Protein AF-A0A8J4A449-F1 (afdb_monomer)

Sequence (151 aa):
MRSRIMRMARLLAVFSFSGVLVATACPQPAVADPYNCSCVTYARSKTGLLGGPPTAAGYTETAMNERGYVRVSPRPGTIMVWDRNRKGAGAAGHMAIVTGAAYNGQTRKWTIDVRHVNWNGNCGEHPLRFTGASGMADWGNLDGVNFYFRR

Structure (mmCIF, N/CA/C/O backbone):
data_AF-A0A8J4A449-F1
#
_entry.id   AF-A0A8J4A449-F1
#
loop_
_atom_site.group_PDB
_atom_site.id
_atom_site.type_symbol
_atom_site.label_atom_id
_atom_site.label_alt_id
_atom_site.label_comp_id
_atom_site.label_asym_id
_atom_site.label_entity_id
_atom_site.label_seq_id
_atom_site.pdbx_PDB_ins_code
_atom_site.Cartn_x
_atom_site.Cartn_y
_atom_site.Cartn_z
_atom_site.occupancy
_atom_site.B_iso_or_equiv
_atom_site.auth_seq_id
_atom_site.auth_comp_id
_atom_site.auth_asym_id
_atom_site.auth_atom_id
_atom_site.pdbx_PDB_model_num
ATOM 1 N N . MET A 1 1 ? 77.102 -58.374 46.158 1.00 49.41 1 MET A N 1
ATOM 2 C CA . MET A 1 1 ? 77.042 -57.635 44.875 1.00 49.41 1 MET A CA 1
ATOM 3 C C . MET A 1 1 ? 75.753 -57.976 44.140 1.00 49.41 1 MET A C 1
ATOM 5 O O . MET A 1 1 ? 75.690 -59.029 43.522 1.00 49.41 1 MET A O 1
ATOM 9 N N . ARG A 1 2 ? 74.718 -57.130 44.221 1.00 43.44 2 ARG A N 1
ATOM 10 C CA . ARG A 1 2 ? 73.578 -57.155 43.290 1.00 43.44 2 ARG A CA 1
ATOM 11 C C . ARG A 1 2 ? 73.100 -55.726 43.048 1.00 43.44 2 ARG A C 1
ATOM 13 O O . ARG A 1 2 ? 73.020 -54.919 43.967 1.00 43.44 2 ARG A O 1
ATOM 20 N N . SER A 1 3 ? 72.928 -55.452 41.764 1.00 45.69 3 SER A N 1
ATOM 21 C CA . SER A 1 3 ? 72.948 -54.151 41.110 1.00 45.69 3 SER A CA 1
ATOM 22 C C . SER A 1 3 ? 71.653 -53.363 41.313 1.00 45.69 3 SER A C 1
ATOM 24 O O . SER A 1 3 ? 70.565 -53.936 41.260 1.00 45.69 3 SER A O 1
ATOM 26 N N . ARG A 1 4 ? 71.770 -52.044 41.511 1.00 49.72 4 ARG A N 1
ATOM 27 C CA . ARG A 1 4 ? 70.647 -51.095 41.508 1.00 49.72 4 ARG A CA 1
ATOM 28 C C . ARG A 1 4 ? 70.294 -50.773 40.056 1.00 49.72 4 ARG A C 1
ATOM 30 O O . ARG A 1 4 ? 71.109 -50.198 39.345 1.00 49.72 4 ARG A O 1
ATOM 37 N N . ILE A 1 5 ? 69.086 -51.123 39.622 1.00 53.31 5 ILE A N 1
ATOM 38 C CA . ILE A 1 5 ? 68.554 -50.734 38.311 1.00 53.31 5 ILE A CA 1
ATOM 39 C C . ILE A 1 5 ? 67.719 -49.466 38.512 1.00 53.31 5 ILE A C 1
ATOM 41 O O . ILE A 1 5 ? 66.580 -49.525 38.971 1.00 53.31 5 ILE A O 1
ATOM 45 N N . MET A 1 6 ? 68.306 -48.312 38.186 1.00 43.84 6 MET A N 1
ATOM 46 C CA . MET A 1 6 ? 67.574 -47.063 37.966 1.00 43.84 6 MET A CA 1
ATOM 47 C C . MET A 1 6 ? 66.738 -47.209 36.691 1.00 43.84 6 MET A C 1
ATOM 49 O O . MET A 1 6 ? 67.285 -47.428 35.612 1.00 43.84 6 MET A O 1
ATOM 53 N N . ARG A 1 7 ? 65.413 -47.072 36.793 1.00 51.22 7 ARG A N 1
ATOM 54 C CA . ARG A 1 7 ? 64.539 -46.864 35.632 1.00 51.22 7 ARG A CA 1
ATOM 55 C C . ARG A 1 7 ? 64.169 -45.384 35.578 1.00 51.22 7 ARG A C 1
ATOM 57 O O . ARG A 1 7 ? 63.361 -44.917 36.371 1.00 51.22 7 ARG A O 1
ATOM 64 N N . MET A 1 8 ? 64.800 -44.662 34.654 1.00 47.38 8 MET A N 1
ATOM 65 C CA . MET A 1 8 ? 64.401 -43.318 34.233 1.00 47.38 8 MET A CA 1
ATOM 66 C C . MET A 1 8 ? 62.986 -43.377 33.646 1.00 47.38 8 MET A C 1
ATOM 68 O O . MET A 1 8 ? 62.761 -44.017 32.618 1.00 47.38 8 MET A O 1
ATOM 72 N N . ALA A 1 9 ? 62.033 -42.717 34.303 1.00 50.16 9 ALA A N 1
ATOM 73 C CA . ALA A 1 9 ? 60.700 -42.493 33.764 1.00 50.16 9 ALA A CA 1
ATOM 74 C C . ALA A 1 9 ? 60.775 -41.428 32.658 1.00 50.16 9 ALA A C 1
ATOM 76 O O . ALA A 1 9 ? 61.233 -40.307 32.872 1.00 50.16 9 ALA A O 1
ATOM 77 N N . ARG A 1 10 ? 60.357 -41.818 31.454 1.00 49.59 10 ARG A N 1
ATOM 78 C CA . ARG A 1 10 ? 60.328 -41.004 30.236 1.00 49.59 10 ARG A CA 1
ATOM 79 C C . ARG A 1 10 ? 59.118 -40.063 30.323 1.00 49.59 10 ARG A C 1
ATOM 81 O O . ARG A 1 10 ? 57.984 -40.521 30.223 1.00 49.59 10 ARG A O 1
ATOM 88 N N . LEU A 1 11 ? 59.354 -38.772 30.553 1.00 46.38 11 LEU A N 1
ATOM 89 C CA . LEU A 1 11 ? 58.312 -37.740 30.552 1.00 46.38 11 LEU A CA 1
ATOM 90 C C . LEU A 1 11 ? 57.850 -37.506 29.099 1.00 46.38 11 LEU A C 1
ATOM 92 O O . LEU A 1 11 ? 58.636 -37.047 28.271 1.00 46.38 11 LEU A O 1
ATOM 96 N N . LEU A 1 12 ? 56.603 -37.858 28.769 1.00 51.56 12 LEU A N 1
ATOM 97 C CA . LEU A 1 12 ? 55.977 -37.511 27.489 1.00 51.56 12 LEU A CA 1
ATOM 98 C C . LEU A 1 12 ? 55.442 -36.074 27.557 1.00 51.56 12 LEU A C 1
ATOM 100 O O . LEU A 1 12 ? 54.533 -35.787 28.332 1.00 51.56 12 LEU A O 1
ATOM 104 N N . ALA A 1 13 ? 55.981 -35.185 26.723 1.00 50.03 13 ALA A N 1
ATOM 105 C CA . ALA A 1 13 ? 55.416 -33.861 26.485 1.00 50.03 13 ALA A CA 1
ATOM 106 C C . ALA A 1 13 ? 54.257 -33.974 25.480 1.00 50.03 13 ALA A C 1
ATOM 108 O O . ALA A 1 13 ? 54.467 -34.308 24.314 1.00 50.03 13 ALA A O 1
ATOM 109 N N . VAL A 1 14 ? 53.032 -33.715 25.938 1.00 56.03 14 VAL A N 1
ATOM 110 C CA . VAL A 1 14 ? 51.841 -33.617 25.086 1.00 56.03 14 VAL A CA 1
ATOM 111 C C . VAL A 1 14 ? 51.778 -32.191 24.538 1.00 56.03 14 VAL A C 1
ATOM 113 O O . VAL A 1 14 ? 51.487 -31.251 25.273 1.00 56.03 14 VAL A O 1
ATOM 116 N N . PHE A 1 15 ? 52.077 -32.021 23.251 1.00 48.25 15 PHE A N 1
ATOM 117 C CA . PHE A 1 15 ? 51.851 -30.767 22.534 1.00 48.25 15 PHE A CA 1
ATOM 118 C C . PHE A 1 15 ? 50.392 -30.709 22.068 1.00 48.25 15 PHE A C 1
ATOM 120 O O . PHE A 1 15 ? 50.016 -31.350 21.088 1.00 48.25 15 PHE A O 1
ATOM 127 N N . SER A 1 16 ? 49.566 -29.938 22.773 1.00 50.44 16 SER A N 1
ATOM 128 C CA . SER A 1 16 ? 48.199 -29.625 22.350 1.00 50.44 16 SER A CA 1
ATOM 129 C C . SER A 1 16 ? 48.229 -28.545 21.266 1.00 50.44 16 SER A C 1
ATOM 131 O O . SER A 1 16 ? 48.336 -27.356 21.560 1.00 50.44 16 SER A O 1
ATOM 133 N N . PHE A 1 17 ? 48.146 -28.958 20.001 1.00 47.44 17 PHE A N 1
ATOM 134 C CA . PHE A 1 17 ? 47.863 -28.057 18.884 1.00 47.44 17 PHE A CA 1
ATOM 135 C C . PHE A 1 17 ? 46.381 -27.660 18.921 1.00 47.44 17 PHE A C 1
ATOM 137 O O . PHE A 1 17 ? 45.515 -28.404 18.465 1.00 47.44 17 PHE A O 1
ATOM 144 N N . SER A 1 18 ? 46.080 -26.475 19.451 1.00 55.91 18 SER A N 1
ATOM 145 C CA . SER A 1 18 ? 44.771 -25.841 19.272 1.00 55.91 18 SER A CA 1
ATOM 146 C C . SER A 1 18 ? 44.681 -25.292 17.848 1.00 55.91 18 SER A C 1
ATOM 148 O O . SER A 1 18 ? 45.122 -24.179 17.567 1.00 55.91 18 SER A O 1
ATOM 150 N N . GLY A 1 19 ? 44.151 -26.098 16.928 1.00 50.69 19 GLY A N 1
ATOM 151 C CA . GLY A 1 19 ? 43.826 -25.657 15.576 1.00 50.69 19 GLY A CA 1
ATOM 152 C C . GLY A 1 19 ? 42.693 -24.632 15.611 1.00 50.69 19 GLY A C 1
ATOM 153 O O . GLY A 1 19 ? 41.569 -24.953 15.990 1.00 50.69 19 GLY A O 1
ATOM 154 N N . VAL A 1 20 ? 42.983 -23.396 15.209 1.00 59.00 20 VAL A N 1
ATOM 155 C CA . VAL A 1 20 ? 41.956 -22.391 14.924 1.00 59.00 20 VAL A CA 1
ATOM 156 C C . VAL A 1 20 ? 41.278 -22.802 13.619 1.00 59.00 20 VAL A C 1
ATOM 158 O O . VAL A 1 20 ? 41.832 -22.625 12.536 1.00 59.00 20 VAL A O 1
ATOM 161 N N . LEU A 1 21 ? 40.085 -23.388 13.720 1.00 49.34 21 LEU A N 1
ATOM 162 C CA . LEU A 1 21 ? 39.192 -23.568 12.579 1.00 49.34 21 LEU A CA 1
ATOM 163 C C . LEU A 1 21 ? 38.714 -22.183 12.132 1.00 49.34 21 LEU A C 1
ATOM 165 O O . LEU A 1 21 ? 37.747 -21.639 12.660 1.00 49.34 21 LEU A O 1
ATOM 169 N N . VAL A 1 22 ? 39.409 -21.600 11.156 1.00 55.31 22 VAL A N 1
ATOM 170 C CA . VAL A 1 22 ? 38.878 -20.478 10.383 1.00 55.31 22 VAL A CA 1
ATOM 171 C C . VAL A 1 22 ? 37.769 -21.060 9.516 1.00 55.31 22 VAL A C 1
ATOM 173 O O . VAL A 1 22 ? 38.034 -21.676 8.486 1.00 55.31 22 VAL A O 1
ATOM 176 N N . ALA A 1 23 ? 36.524 -20.930 9.972 1.00 49.41 23 ALA A N 1
ATOM 177 C CA . ALA A 1 23 ? 35.362 -21.225 9.152 1.00 49.41 23 ALA A CA 1
ATOM 178 C C . ALA A 1 23 ? 35.377 -20.256 7.964 1.00 49.41 23 ALA A C 1
ATOM 180 O O . ALA A 1 23 ? 34.995 -19.09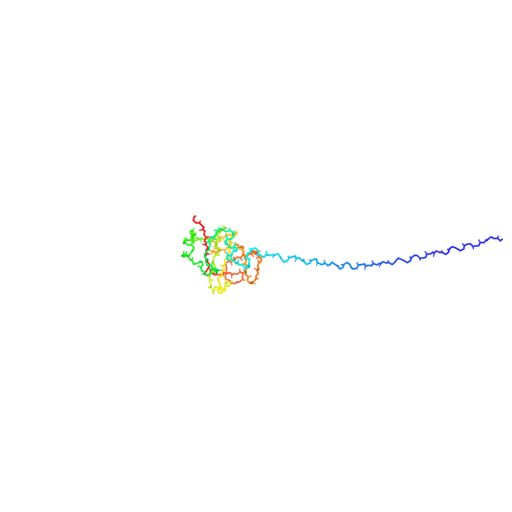1 8.079 1.00 49.41 23 ALA A O 1
ATOM 181 N N . THR A 1 24 ? 35.866 -20.728 6.823 1.00 52.84 24 THR A N 1
ATOM 182 C CA . THR A 1 24 ? 35.666 -20.086 5.531 1.00 52.84 24 THR A CA 1
ATOM 183 C C . THR A 1 24 ? 34.169 -20.093 5.256 1.00 52.84 24 THR A C 1
ATOM 185 O O . THR A 1 24 ? 33.602 -21.087 4.803 1.00 52.84 24 THR A O 1
ATOM 188 N N . ALA A 1 25 ? 33.503 -18.986 5.591 1.00 49.62 25 ALA A N 1
ATOM 189 C CA . ALA A 1 25 ? 32.131 -18.751 5.183 1.00 49.62 25 ALA A CA 1
ATOM 190 C C . ALA A 1 25 ? 32.094 -18.850 3.654 1.00 49.62 25 ALA A C 1
ATOM 192 O O . ALA A 1 25 ? 32.666 -18.012 2.955 1.00 49.62 25 ALA A O 1
ATOM 193 N N . CYS A 1 26 ? 31.488 -19.920 3.137 1.00 39.38 26 CYS A N 1
ATOM 194 C CA . CYS A 1 26 ? 31.236 -20.042 1.711 1.00 39.38 26 CYS A CA 1
ATOM 195 C C . CYS A 1 26 ? 30.442 -18.801 1.285 1.00 39.38 26 CYS A C 1
ATOM 197 O O . CYS A 1 26 ? 29.456 -18.482 1.958 1.00 39.38 26 CYS A O 1
ATOM 199 N N . PRO A 1 27 ? 30.849 -18.085 0.220 1.00 48.03 27 PRO A N 1
ATOM 200 C CA . PRO A 1 27 ? 30.064 -16.971 -0.283 1.00 48.03 27 PRO A CA 1
ATOM 201 C C . PRO A 1 27 ? 28.668 -17.504 -0.600 1.00 48.03 27 PRO A C 1
ATOM 203 O O . PRO A 1 27 ? 28.505 -18.352 -1.478 1.00 48.03 27 PRO A O 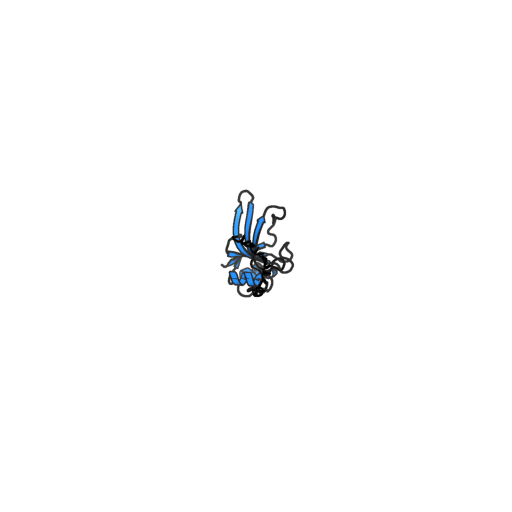1
ATOM 206 N N . GLN A 1 28 ? 27.667 -17.068 0.172 1.00 50.22 28 GLN A N 1
ATOM 207 C CA . GLN A 1 28 ? 26.288 -17.402 -0.143 1.00 50.22 28 GLN A CA 1
ATOM 208 C C . GLN A 1 28 ? 26.006 -16.824 -1.532 1.00 50.22 28 GLN A C 1
ATOM 210 O O . GLN A 1 28 ? 26.295 -15.644 -1.758 1.00 50.22 28 GLN A O 1
ATOM 215 N N . PRO A 1 29 ? 25.489 -17.630 -2.475 1.00 48.78 29 PRO A N 1
ATOM 216 C CA . PRO A 1 29 ? 25.103 -17.107 -3.772 1.00 48.78 29 PRO A CA 1
ATOM 217 C C . PRO A 1 29 ? 24.122 -15.962 -3.537 1.00 48.78 29 PRO A C 1
ATOM 219 O O . PRO A 1 29 ? 23.185 -16.101 -2.748 1.00 48.78 29 PRO A O 1
ATOM 222 N N . ALA A 1 30 ? 24.365 -14.823 -4.187 1.00 60.19 30 ALA A N 1
ATOM 223 C CA . ALA A 1 30 ? 23.417 -13.724 -4.204 1.00 60.19 30 ALA A CA 1
ATOM 224 C C . ALA A 1 30 ? 22.094 -14.287 -4.732 1.00 60.19 30 ALA A C 1
ATOM 226 O O . ALA A 1 30 ? 21.979 -14.624 -5.911 1.00 60.19 30 ALA A O 1
ATOM 227 N N . VAL A 1 31 ? 21.126 -14.486 -3.838 1.00 58.12 31 VAL A N 1
ATOM 228 C CA . VAL A 1 31 ? 19.800 -14.960 -4.219 1.00 58.12 31 VAL A CA 1
ATOM 229 C C . VAL A 1 31 ? 19.228 -13.875 -5.118 1.00 58.12 31 VAL A C 1
ATOM 231 O O . VAL A 1 31 ? 19.035 -12.746 -4.670 1.00 58.12 31 VAL A O 1
ATOM 234 N N . ALA A 1 32 ? 19.034 -14.192 -6.399 1.00 61.62 32 ALA A N 1
ATOM 235 C CA . ALA A 1 32 ? 18.377 -13.288 -7.328 1.00 61.62 32 ALA A CA 1
ATOM 236 C C . ALA A 1 32 ? 17.024 -12.898 -6.724 1.00 61.62 32 ALA A C 1
ATOM 238 O O . ALA A 1 32 ? 16.226 -13.776 -6.393 1.00 61.62 32 ALA A O 1
ATOM 239 N N . ASP A 1 33 ? 16.786 -11.601 -6.532 1.00 73.25 33 ASP A N 1
ATOM 240 C CA . ASP A 1 33 ? 15.505 -11.139 -6.013 1.00 73.25 33 ASP A CA 1
ATOM 241 C C . ASP A 1 33 ? 14.421 -11.439 -7.062 1.00 73.25 33 ASP A C 1
ATOM 243 O O . ASP A 1 33 ? 14.455 -10.847 -8.149 1.00 73.25 33 ASP A O 1
ATOM 247 N N . PRO A 1 34 ? 13.448 -12.325 -6.764 1.00 81.56 34 PRO A N 1
ATOM 248 C CA . PRO A 1 34 ? 12.402 -12.690 -7.716 1.00 81.56 34 PRO A CA 1
ATOM 249 C C . PRO A 1 34 ? 11.536 -11.495 -8.141 1.00 81.56 34 PRO A C 1
ATOM 251 O O . PRO A 1 34 ? 10.799 -11.594 -9.122 1.00 81.56 34 PRO A O 1
ATOM 254 N N . TYR A 1 35 ? 11.614 -10.365 -7.432 1.00 85.38 35 TYR A N 1
ATOM 255 C CA . TYR A 1 35 ? 10.824 -9.167 -7.700 1.00 85.38 35 TYR A CA 1
ATOM 256 C C . TYR A 1 35 ? 11.636 -8.014 -8.307 1.00 85.38 35 TYR A C 1
ATOM 258 O O . TYR A 1 35 ? 11.070 -6.936 -8.505 1.00 85.38 35 TYR A O 1
ATOM 266 N N . ASN A 1 36 ? 12.925 -8.218 -8.619 1.00 87.88 36 ASN A N 1
ATOM 267 C CA . ASN A 1 36 ? 13.840 -7.196 -9.154 1.00 87.88 36 ASN A CA 1
ATOM 268 C C . ASN A 1 36 ?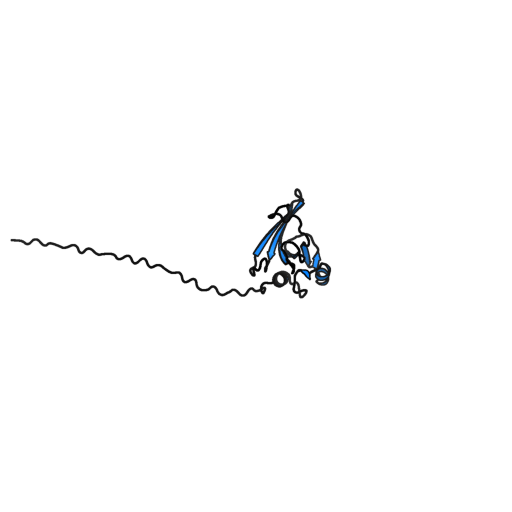 13.794 -5.869 -8.368 1.00 87.88 36 ASN A C 1
ATOM 270 O O . ASN A 1 36 ? 13.685 -4.777 -8.927 1.00 87.88 36 ASN A O 1
ATOM 274 N N . CYS A 1 37 ? 13.772 -5.988 -7.049 1.00 88.88 37 CYS A N 1
ATOM 275 C CA . CYS A 1 37 ? 13.657 -4.933 -6.060 1.00 88.88 37 CYS A CA 1
ATOM 276 C C . CYS A 1 37 ? 12.486 -3.986 -6.343 1.00 88.88 37 CYS A C 1
ATOM 278 O O . CYS A 1 37 ? 12.621 -2.768 -6.278 1.00 88.88 37 CYS A O 1
ATOM 280 N N . SER A 1 38 ? 11.310 -4.522 -6.680 1.00 93.19 38 SER A N 1
ATOM 281 C CA . SER A 1 38 ? 10.126 -3.719 -6.999 1.00 93.19 38 SER A CA 1
ATOM 282 C C . SER A 1 38 ? 8.935 -4.084 -6.120 1.00 93.19 38 SER A C 1
ATOM 284 O O . SER A 1 38 ? 8.413 -5.199 -6.174 1.00 93.19 38 SER A O 1
ATOM 286 N N . CYS A 1 39 ? 8.446 -3.100 -5.357 1.00 94.19 39 CYS A N 1
ATOM 287 C CA . CYS A 1 39 ? 7.227 -3.229 -4.557 1.00 94.19 39 CYS A CA 1
ATOM 288 C C . CYS A 1 39 ? 5.988 -3.503 -5.428 1.00 94.19 39 CYS A C 1
ATOM 290 O O . CYS A 1 39 ? 5.095 -4.253 -5.032 1.00 94.19 39 CYS A O 1
ATOM 292 N N . VAL A 1 40 ? 5.969 -2.963 -6.652 1.00 96.12 40 VAL A N 1
ATOM 293 C CA . VAL A 1 40 ? 4.912 -3.196 -7.644 1.00 96.12 40 VAL A CA 1
ATOM 294 C C . VAL A 1 40 ? 4.969 -4.632 -8.157 1.00 96.12 40 VAL A C 1
ATOM 296 O O . VAL A 1 40 ? 3.951 -5.320 -8.152 1.00 96.12 40 VAL A O 1
ATOM 299 N N . THR A 1 41 ? 6.146 -5.115 -8.570 1.00 95.12 41 THR A N 1
ATOM 300 C CA . THR A 1 41 ? 6.313 -6.499 -9.053 1.00 95.12 41 THR A CA 1
ATOM 301 C C . THR A 1 41 ? 5.955 -7.500 -7.961 1.00 95.12 41 THR A C 1
ATOM 303 O O . THR A 1 41 ? 5.226 -8.458 -8.223 1.00 95.12 41 THR A O 1
ATOM 306 N N . TYR A 1 42 ? 6.377 -7.230 -6.724 1.00 95.31 42 TYR A N 1
ATOM 307 C CA . TYR A 1 42 ? 5.968 -7.999 -5.557 1.00 95.31 42 TYR A CA 1
ATOM 308 C C . TYR A 1 42 ? 4.440 -8.042 -5.417 1.00 95.31 42 TYR A C 1
ATOM 310 O O . TYR A 1 42 ? 3.855 -9.125 -5.440 1.00 95.31 42 TYR A O 1
ATOM 318 N N . ALA A 1 43 ? 3.766 -6.890 -5.359 1.00 95.81 43 ALA A N 1
ATOM 319 C CA . ALA A 1 43 ? 2.315 -6.848 -5.182 1.00 95.81 43 ALA A CA 1
ATOM 320 C C . ALA A 1 43 ? 1.553 -7.557 -6.318 1.00 95.81 43 ALA A C 1
ATOM 322 O O . ALA A 1 43 ? 0.593 -8.289 -6.058 1.00 95.81 43 ALA A O 1
ATOM 323 N N . ARG A 1 44 ? 2.012 -7.412 -7.568 1.00 95.06 44 ARG A N 1
ATOM 324 C CA . ARG A 1 44 ? 1.461 -8.134 -8.726 1.00 95.06 44 ARG A CA 1
ATOM 325 C C . ARG A 1 44 ? 1.603 -9.645 -8.575 1.00 95.06 44 ARG A C 1
ATOM 327 O O . ARG A 1 44 ? 0.618 -10.360 -8.746 1.00 95.06 44 ARG A O 1
ATOM 334 N N . SER A 1 45 ? 2.787 -10.123 -8.185 1.00 94.00 45 SER A N 1
ATOM 335 C CA . SER A 1 45 ? 3.056 -11.557 -8.009 1.00 94.00 45 SER A CA 1
ATOM 336 C C . SER A 1 45 ? 2.158 -12.215 -6.955 1.00 94.00 45 SER A C 1
ATOM 338 O O . SER A 1 45 ? 1.805 -13.382 -7.088 1.00 94.00 45 SER A O 1
ATOM 340 N N . LYS A 1 46 ? 1.753 -11.464 -5.922 1.00 94.88 46 LYS A N 1
ATOM 341 C CA . LYS A 1 46 ? 0.930 -11.976 -4.817 1.00 94.88 46 LYS A CA 1
ATOM 342 C C . LYS A 1 46 ? -0.573 -11.895 -5.072 1.00 94.88 46 LYS A C 1
ATOM 344 O O . LYS A 1 46 ? -1.331 -12.564 -4.381 1.00 94.88 46 LYS A O 1
ATOM 349 N N . THR A 1 47 ? -1.016 -11.069 -6.019 1.00 93.19 47 THR A N 1
ATOM 350 C CA . THR A 1 47 ? -2.451 -10.777 -6.214 1.00 93.19 47 THR A CA 1
ATOM 351 C C . THR A 1 47 ? -2.979 -11.074 -7.607 1.00 93.19 47 THR A C 1
ATOM 353 O O . THR A 1 47 ? -4.192 -11.043 -7.812 1.00 93.19 47 THR A O 1
ATOM 356 N N . GLY A 1 48 ? -2.095 -11.335 -8.571 1.00 89.38 48 GLY A N 1
ATOM 357 C CA . GLY A 1 48 ? -2.476 -11.480 -9.972 1.00 89.38 48 GLY A CA 1
ATOM 358 C C . GLY A 1 48 ? -2.890 -10.161 -10.630 1.00 89.38 48 GLY A C 1
ATOM 359 O O . GLY A 1 48 ? -3.551 -10.195 -11.663 1.00 89.38 48 GLY A O 1
ATOM 360 N N . LEU A 1 49 ? -2.529 -9.005 -10.054 1.00 92.44 49 LEU A N 1
ATOM 361 C CA . LEU A 1 49 ? -2.717 -7.700 -10.690 1.00 92.44 49 LEU A CA 1
ATOM 362 C C . LEU A 1 49 ? -1.911 -7.655 -11.999 1.00 92.44 49 LEU A C 1
ATOM 364 O O . LEU A 1 49 ? -0.679 -7.645 -11.980 1.00 92.44 49 LEU A O 1
ATOM 368 N N . LEU A 1 50 ? -2.602 -7.652 -13.141 1.00 89.31 50 LEU A N 1
ATOM 369 C CA . LEU A 1 50 ? -1.970 -7.690 -14.461 1.00 89.31 50 LEU A CA 1
ATOM 370 C C . LEU A 1 50 ? -1.695 -6.279 -14.995 1.00 89.31 50 LEU A C 1
ATOM 372 O O . LEU A 1 50 ? -2.555 -5.397 -14.962 1.00 89.31 50 LEU A O 1
ATOM 376 N N . GLY A 1 51 ? -0.490 -6.086 -15.535 1.00 89.44 51 GLY A N 1
ATOM 377 C CA . GLY A 1 51 ? -0.069 -4.832 -16.157 1.00 89.44 51 GLY A CA 1
ATOM 378 C C . GLY A 1 51 ? -0.139 -3.619 -15.221 1.00 89.44 51 GLY A C 1
ATOM 379 O O . GLY A 1 51 ? -0.059 -3.726 -13.996 1.00 89.44 51 GLY A O 1
ATOM 380 N N . GLY A 1 52 ? -0.268 -2.432 -15.813 1.00 91.94 52 GLY A N 1
ATOM 381 C CA . GLY A 1 52 ? -0.381 -1.166 -15.090 1.00 91.94 52 GLY A CA 1
ATOM 382 C C . GLY A 1 52 ? 0.932 -0.407 -14.900 1.00 91.94 52 GLY A C 1
ATOM 383 O O . GLY A 1 52 ? 1.959 -0.776 -15.477 1.00 91.94 52 GLY A O 1
ATOM 384 N N . PRO A 1 53 ? 0.895 0.675 -14.113 1.00 93.62 53 PRO A N 1
ATOM 385 C CA . PRO A 1 53 ? 2.018 1.593 -13.986 1.00 93.62 53 PRO A CA 1
ATOM 386 C C . PRO A 1 53 ? 3.272 0.942 -13.386 1.00 93.62 53 PRO A C 1
ATOM 388 O O . PRO A 1 53 ? 3.164 -0.002 -12.596 1.00 93.62 53 PRO A O 1
ATOM 391 N N . PRO A 1 54 ? 4.470 1.438 -13.743 1.00 91.25 54 PRO A N 1
ATOM 392 C CA . PRO A 1 54 ? 5.729 0.913 -13.218 1.00 91.25 54 PRO A CA 1
ATOM 393 C C . PRO A 1 54 ? 5.972 1.303 -11.754 1.00 91.25 54 PRO A C 1
ATOM 395 O O . PRO A 1 54 ? 6.748 0.645 -11.069 1.00 91.25 54 PRO A O 1
ATOM 398 N N . THR A 1 55 ? 5.308 2.353 -11.266 1.00 94.31 55 THR A N 1
ATOM 399 C CA . THR A 1 55 ? 5.429 2.855 -9.895 1.00 94.31 55 THR A CA 1
ATOM 400 C C . THR A 1 55 ? 4.097 2.757 -9.164 1.00 94.31 55 THR A C 1
ATOM 402 O O . THR A 1 55 ? 3.027 2.830 -9.773 1.00 94.31 55 THR A O 1
ATOM 405 N N . ALA A 1 56 ? 4.160 2.624 -7.840 1.00 94.56 56 ALA A N 1
ATOM 406 C CA . ALA A 1 56 ? 2.986 2.555 -6.977 1.00 94.56 56 ALA A CA 1
ATOM 407 C C . ALA A 1 56 ? 2.072 3.784 -7.126 1.00 94.56 56 ALA A C 1
ATOM 409 O O . ALA A 1 56 ? 0.852 3.656 -7.133 1.00 94.56 56 ALA A O 1
ATOM 410 N N . ALA A 1 57 ? 2.656 4.966 -7.336 1.00 92.00 57 ALA A N 1
ATOM 411 C CA . ALA A 1 57 ? 1.933 6.223 -7.505 1.00 92.00 57 ALA A CA 1
ATOM 412 C C . ALA A 1 57 ? 0.965 6.251 -8.698 1.00 92.00 57 ALA A C 1
ATOM 414 O O . ALA A 1 57 ? 0.048 7.068 -8.719 1.00 92.00 57 ALA A O 1
ATOM 415 N N . GLY A 1 58 ? 1.170 5.396 -9.704 1.00 94.38 58 GLY A N 1
ATOM 416 C CA . GLY A 1 58 ? 0.252 5.297 -10.835 1.00 94.38 58 GLY A CA 1
ATOM 417 C C . GLY A 1 58 ? -1.016 4.494 -10.529 1.00 94.38 58 GLY A C 1
ATOM 418 O O . GLY A 1 58 ? -1.981 4.584 -11.286 1.00 94.38 58 GLY A O 1
ATOM 419 N N . TYR A 1 59 ? -1.047 3.725 -9.438 1.00 96.44 59 TYR A N 1
ATOM 420 C CA . TYR A 1 59 ? -2.210 2.930 -9.031 1.00 96.44 59 TYR A CA 1
ATOM 421 C C . TYR A 1 59 ? -3.233 3.789 -8.284 1.00 96.44 59 TYR A C 1
ATOM 423 O O . TYR A 1 59 ? -3.581 3.537 -7.131 1.00 96.44 59 TYR A O 1
ATOM 431 N N . THR A 1 60 ? -3.709 4.827 -8.969 1.00 94.94 60 THR A N 1
ATOM 432 C CA . THR A 1 60 ? -4.825 5.661 -8.520 1.00 94.94 60 THR A CA 1
ATOM 433 C C . THR A 1 60 ? -6.099 4.829 -8.389 1.00 94.94 60 THR A C 1
ATOM 435 O O . THR A 1 60 ? -6.208 3.740 -8.953 1.00 94.94 60 THR A O 1
ATOM 438 N N . GLU A 1 61 ? -7.101 5.355 -7.685 1.00 93.56 61 GLU A N 1
ATOM 439 C CA . GLU A 1 61 ? -8.391 4.672 -7.542 1.00 93.56 61 GLU A CA 1
ATOM 440 C C . GLU A 1 61 ? -9.023 4.341 -8.903 1.00 93.56 61 GLU A C 1
ATOM 442 O O . GLU A 1 61 ? -9.466 3.215 -9.112 1.00 93.56 61 GLU A O 1
ATOM 447 N N . THR A 1 62 ? -8.965 5.263 -9.870 1.00 95.44 62 THR A N 1
ATOM 448 C CA . THR A 1 62 ? -9.399 5.015 -11.254 1.00 95.44 62 THR A CA 1
ATOM 449 C C . THR A 1 62 ? -8.633 3.857 -11.893 1.00 95.44 62 THR A C 1
ATOM 451 O O . THR A 1 62 ? -9.251 2.925 -12.402 1.00 95.44 62 THR A O 1
ATOM 454 N N . ALA A 1 63 ? -7.298 3.855 -11.803 1.00 96.00 63 ALA A N 1
ATOM 455 C CA . ALA A 1 63 ? -6.476 2.791 -12.376 1.00 96.00 63 ALA A CA 1
ATOM 456 C C . ALA A 1 63 ? -6.744 1.425 -11.715 1.00 96.00 63 ALA A C 1
ATOM 458 O O . ALA A 1 63 ? -6.714 0.389 -12.385 1.00 96.00 63 ALA A O 1
ATOM 459 N N . MET A 1 64 ? -7.011 1.401 -10.409 1.00 97.25 64 MET A N 1
ATOM 460 C CA . MET A 1 64 ? -7.380 0.180 -9.691 1.00 97.25 64 MET A CA 1
ATOM 461 C C . MET A 1 64 ? -8.777 -0.307 -10.098 1.00 97.25 64 MET A C 1
ATOM 463 O O . MET A 1 64 ? -8.947 -1.494 -10.383 1.00 97.25 64 MET A O 1
ATOM 467 N N . ASN A 1 65 ? -9.744 0.604 -10.222 1.00 96.00 65 ASN A N 1
ATOM 468 C CA . ASN A 1 65 ? -11.108 0.304 -10.664 1.00 96.00 65 ASN A CA 1
ATOM 469 C C . ASN A 1 65 ? -11.147 -0.298 -12.075 1.00 96.00 65 ASN A C 1
ATOM 471 O O . ASN A 1 65 ? -11.797 -1.323 -12.277 1.00 96.00 65 ASN A O 1
ATOM 475 N N . GLU A 1 66 ? -10.406 0.269 -13.030 1.00 95.75 66 GLU A N 1
ATOM 476 C CA . GLU A 1 66 ? -10.269 -0.267 -14.398 1.00 95.75 66 GLU A CA 1
ATOM 477 C C . GLU A 1 66 ? -9.708 -1.695 -14.430 1.00 95.75 66 GLU A C 1
ATOM 479 O O . GLU A 1 66 ? -9.965 -2.457 -15.358 1.00 95.75 66 GLU A O 1
ATOM 484 N N . ARG A 1 67 ? -8.947 -2.073 -13.398 1.00 95.25 67 ARG A N 1
ATOM 485 C CA . ARG A 1 67 ? -8.348 -3.407 -13.245 1.00 95.25 67 ARG A CA 1
ATOM 486 C C . ARG A 1 67 ? -9.219 -4.353 -12.419 1.00 95.25 67 ARG A C 1
ATOM 488 O O . ARG A 1 67 ? -8.771 -5.440 -12.064 1.00 95.25 67 ARG A O 1
ATOM 495 N N . GLY A 1 68 ? -10.453 -3.954 -12.112 1.00 95.75 68 GLY A N 1
ATOM 496 C CA . GLY A 1 68 ? -11.406 -4.763 -11.356 1.00 95.75 68 GLY A CA 1
ATOM 497 C C . GLY A 1 68 ? -11.141 -4.786 -9.853 1.00 95.75 68 GLY A C 1
ATOM 498 O O . GLY A 1 68 ? -11.581 -5.713 -9.181 1.00 95.75 68 GLY A O 1
ATOM 499 N N . TYR A 1 69 ? -10.432 -3.798 -9.310 1.00 96.81 69 TYR A N 1
ATOM 500 C CA . TYR A 1 69 ? -10.226 -3.655 -7.871 1.00 96.81 69 TYR A CA 1
ATOM 501 C C . TYR A 1 69 ? -11.091 -2.529 -7.311 1.00 96.81 69 TYR A C 1
ATOM 503 O O . TYR A 1 69 ? -11.344 -1.548 -7.992 1.00 96.81 69 TYR A O 1
ATOM 511 N N . VAL A 1 70 ? -11.537 -2.654 -6.065 1.00 95.75 70 VAL A N 1
ATOM 512 C CA . VAL A 1 70 ? -12.315 -1.625 -5.357 1.00 95.75 70 VAL A CA 1
ATOM 513 C C . VAL A 1 70 ? -11.630 -1.217 -4.079 1.00 95.75 70 VAL A C 1
ATOM 515 O O . VAL A 1 70 ? -11.010 -2.047 -3.408 1.00 95.75 70 VAL A O 1
ATOM 518 N N . ARG A 1 71 ? -11.775 0.060 -3.730 1.00 94.19 71 ARG A N 1
ATOM 519 C CA . ARG A 1 71 ? -11.298 0.580 -2.458 1.00 94.19 71 ARG A CA 1
ATOM 520 C C . ARG A 1 71 ? -12.131 0.008 -1.310 1.00 94.19 71 ARG A C 1
ATOM 522 O O . ARG A 1 71 ? -13.358 0.017 -1.360 1.00 94.19 71 ARG A O 1
ATOM 529 N N . VAL A 1 72 ? -11.462 -0.494 -0.279 1.00 91.06 72 VAL A N 1
ATOM 530 C CA . VAL A 1 72 ? -12.077 -1.135 0.892 1.00 91.06 72 VAL A CA 1
ATOM 531 C C . VAL A 1 72 ? -11.381 -0.700 2.182 1.00 91.06 72 VAL A C 1
ATOM 533 O O . VAL A 1 72 ? -10.336 -0.052 2.156 1.00 91.06 72 VAL A O 1
ATOM 536 N N . SER A 1 73 ? -11.944 -1.076 3.331 1.00 89.00 73 SER A N 1
ATOM 537 C CA . SER A 1 73 ? -11.211 -1.044 4.601 1.00 89.00 73 SER A CA 1
ATOM 538 C C . SER A 1 73 ? -10.059 -2.063 4.600 1.00 89.00 73 SER A C 1
ATOM 540 O O . SER A 1 73 ? -10.140 -3.071 3.889 1.00 89.00 73 SER A O 1
ATOM 542 N N . PRO A 1 74 ? -9.000 -1.844 5.404 1.00 89.00 74 PRO A N 1
ATOM 543 C CA . PRO A 1 74 ? -7.881 -2.775 5.483 1.00 89.00 74 PRO A CA 1
ATOM 544 C C . PRO A 1 74 ? -8.360 -4.170 5.889 1.00 89.00 74 PRO A C 1
ATOM 546 O O . PRO A 1 74 ? -9.060 -4.333 6.889 1.00 89.00 74 PRO A O 1
ATOM 549 N N . ARG A 1 75 ? -7.958 -5.183 5.123 1.00 89.94 75 ARG A N 1
ATOM 550 C CA . ARG A 1 75 ? -8.173 -6.597 5.455 1.00 89.94 75 ARG A CA 1
ATOM 551 C C . ARG A 1 75 ? -7.091 -7.471 4.819 1.00 89.94 75 ARG A C 1
ATOM 553 O O . ARG A 1 75 ? -6.540 -7.067 3.791 1.00 89.94 75 ARG A O 1
ATOM 560 N N . PRO A 1 76 ? -6.796 -8.656 5.378 1.00 95.12 76 PRO A N 1
ATOM 561 C CA . PRO A 1 76 ? -5.863 -9.596 4.766 1.00 95.12 76 PRO A CA 1
ATOM 562 C C . PRO A 1 76 ? -6.170 -9.847 3.283 1.00 95.12 76 PRO A C 1
ATOM 564 O O . PRO A 1 76 ? -7.333 -9.943 2.886 1.00 95.12 76 PRO A O 1
ATOM 567 N N . GLY A 1 77 ? -5.124 -9.911 2.462 1.00 94.69 77 GLY A N 1
ATOM 568 C CA . GLY A 1 77 ? -5.221 -10.112 1.013 1.00 94.69 77 GLY A CA 1
ATOM 569 C C . GLY A 1 77 ? -5.495 -8.841 0.200 1.00 94.69 77 GLY A C 1
ATOM 570 O O . GLY A 1 77 ? -5.484 -8.899 -1.027 1.00 94.69 77 GLY A O 1
ATOM 571 N N . THR A 1 78 ? -5.717 -7.688 0.841 1.00 95.69 78 THR A N 1
ATOM 572 C CA . THR A 1 78 ? -5.800 -6.408 0.116 1.00 95.69 78 THR A CA 1
ATOM 573 C C . THR A 1 78 ? -4.430 -5.918 -0.334 1.00 95.69 78 THR A C 1
ATOM 575 O O . THR A 1 78 ? -3.415 -6.123 0.338 1.00 95.69 78 THR A O 1
ATOM 578 N N . ILE A 1 79 ? -4.423 -5.224 -1.471 1.00 97.69 79 ILE A N 1
ATOM 579 C CA . ILE A 1 79 ? -3.280 -4.441 -1.931 1.00 97.69 79 ILE A CA 1
ATOM 580 C C . ILE A 1 79 ? -3.326 -3.106 -1.205 1.00 97.69 79 ILE A C 1
ATOM 582 O O . ILE A 1 79 ? -4.281 -2.346 -1.366 1.00 97.69 79 ILE A O 1
ATOM 586 N N . MET A 1 80 ? -2.288 -2.810 -0.438 1.00 95.75 80 MET A N 1
ATOM 587 C CA . MET A 1 80 ? -2.043 -1.472 0.076 1.00 95.75 80 MET A CA 1
ATOM 588 C C . MET A 1 80 ? -1.287 -0.675 -0.988 1.00 95.75 80 MET A C 1
ATOM 590 O O . MET A 1 80 ? -0.221 -1.105 -1.428 1.00 95.75 80 MET A O 1
ATOM 594 N N . VAL A 1 81 ? -1.816 0.481 -1.378 1.00 95.44 81 VAL A N 1
ATOM 595 C CA . VAL A 1 81 ? -1.151 1.463 -2.242 1.00 95.44 81 VAL A CA 1
ATOM 596 C C . VAL A 1 81 ? -0.947 2.736 -1.438 1.00 95.44 81 VAL A C 1
ATOM 598 O O . VAL A 1 81 ? -1.899 3.280 -0.884 1.00 95.44 81 VAL A O 1
ATOM 601 N N . TRP A 1 82 ? 0.292 3.203 -1.381 1.00 91.88 82 TRP A N 1
ATOM 602 C CA . TRP A 1 82 ? 0.679 4.441 -0.728 1.00 91.88 82 TRP A CA 1
ATOM 603 C C . TRP A 1 82 ? 1.084 5.469 -1.780 1.00 91.88 82 TRP A C 1
ATOM 605 O O . TRP A 1 82 ? 2.000 5.228 -2.571 1.00 91.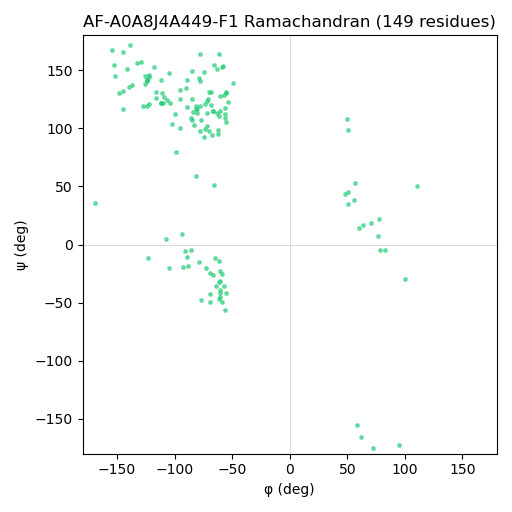88 82 TRP A O 1
ATOM 615 N N . ASP A 1 83 ? 0.398 6.607 -1.790 1.00 90.12 83 ASP A N 1
ATOM 616 C CA . ASP A 1 83 ? 0.621 7.684 -2.747 1.00 90.12 83 ASP A CA 1
ATOM 617 C C . ASP A 1 83 ? 2.057 8.229 -2.696 1.00 90.12 83 ASP A C 1
ATOM 619 O O . ASP A 1 83 ? 2.727 8.234 -1.658 1.00 90.12 83 ASP A O 1
ATOM 623 N N . ARG A 1 84 ? 2.523 8.765 -3.831 1.00 90.19 84 ARG A N 1
ATOM 624 C CA . ARG A 1 84 ? 3.805 9.480 -3.900 1.00 90.19 84 ARG A CA 1
ATOM 625 C C . ARG A 1 84 ? 3.859 10.666 -2.943 1.00 90.19 84 ARG A C 1
ATOM 627 O O . ARG A 1 84 ? 2.851 11.311 -2.662 1.00 90.19 84 ARG A O 1
ATOM 634 N N . ASN A 1 85 ? 5.075 11.008 -2.537 1.00 85.94 85 ASN A N 1
ATOM 635 C CA . ASN A 1 85 ? 5.414 12.136 -1.670 1.00 85.94 85 ASN A CA 1
ATOM 636 C C . ASN A 1 85 ? 4.752 12.075 -0.287 1.00 85.94 85 ASN A C 1
ATOM 638 O O . ASN A 1 85 ? 4.766 13.058 0.452 1.00 85.94 85 ASN A O 1
ATOM 642 N N . ARG A 1 86 ? 4.208 10.914 0.092 1.00 84.69 86 ARG A N 1
ATOM 643 C CA . ARG A 1 86 ? 3.783 10.645 1.460 1.00 84.69 86 ARG A CA 1
ATOM 644 C C . ARG A 1 86 ? 4.967 10.151 2.277 1.00 84.69 86 ARG A C 1
ATOM 646 O O . ARG A 1 86 ? 5.890 9.509 1.765 1.00 84.69 86 ARG A O 1
ATOM 653 N N . LYS A 1 87 ? 4.940 10.463 3.572 1.00 75.25 87 LYS A N 1
ATOM 654 C CA . LYS A 1 87 ? 5.973 10.053 4.526 1.00 75.25 87 LYS A CA 1
ATOM 655 C C . LYS A 1 87 ? 6.107 8.525 4.499 1.00 75.25 87 LYS A C 1
ATOM 657 O O . LYS A 1 87 ? 5.156 7.833 4.827 1.00 75.25 87 LYS A O 1
ATOM 662 N N . GLY A 1 88 ? 7.277 8.017 4.109 1.00 74.19 88 GLY A N 1
ATOM 663 C CA . GLY A 1 88 ? 7.566 6.581 3.986 1.00 74.19 88 GLY A CA 1
ATOM 664 C C . GLY A 1 88 ? 7.490 6.028 2.557 1.00 74.19 88 GLY A C 1
ATOM 665 O O . GLY A 1 88 ? 8.250 5.127 2.231 1.00 74.19 88 GLY A O 1
ATOM 666 N N . ALA A 1 89 ? 6.662 6.601 1.681 1.00 80.50 89 ALA A N 1
ATOM 667 C CA . ALA A 1 89 ? 6.463 6.094 0.319 1.00 80.50 89 ALA A CA 1
ATOM 668 C C . ALA A 1 89 ? 7.390 6.742 -0.732 1.00 80.50 89 ALA A C 1
ATOM 670 O O . ALA A 1 89 ? 7.592 6.200 -1.817 1.00 80.50 89 ALA A O 1
ATOM 671 N N . GLY A 1 90 ? 7.963 7.913 -0.429 1.00 83.56 90 GLY A N 1
ATOM 672 C CA . GLY A 1 90 ? 8.873 8.619 -1.338 1.00 83.56 90 GLY A CA 1
ATOM 673 C C . GLY A 1 90 ? 8.217 9.026 -2.667 1.00 83.56 90 GLY A C 1
ATOM 674 O O . GLY A 1 90 ? 6.995 9.024 -2.807 1.00 83.56 90 GLY A O 1
ATOM 675 N N . ALA A 1 91 ? 9.021 9.398 -3.665 1.00 87.69 91 ALA A N 1
ATOM 676 C CA . ALA A 1 91 ? 8.518 9.942 -4.934 1.00 87.69 91 ALA A CA 1
ATOM 677 C C . ALA A 1 91 ? 7.772 8.916 -5.814 1.00 87.69 91 ALA A C 1
ATOM 679 O O . ALA A 1 91 ? 6.938 9.296 -6.636 1.00 87.69 91 ALA A O 1
ATOM 680 N N . ALA A 1 92 ? 8.055 7.622 -5.644 1.00 89.88 92 ALA A N 1
ATOM 681 C CA . ALA A 1 92 ? 7.448 6.546 -6.429 1.00 89.88 92 ALA A CA 1
ATOM 682 C C . ALA A 1 92 ? 6.138 6.011 -5.825 1.00 89.88 92 ALA A C 1
ATOM 684 O O . ALA A 1 92 ? 5.422 5.267 -6.501 1.00 89.88 92 ALA A O 1
ATOM 685 N N . GLY A 1 93 ? 5.815 6.392 -4.584 1.00 92.81 93 GLY A N 1
ATOM 686 C CA . GLY A 1 93 ? 4.795 5.716 -3.789 1.00 92.81 93 GLY A CA 1
ATOM 687 C C . GLY A 1 93 ? 5.274 4.339 -3.310 1.00 92.81 93 GLY A C 1
ATOM 688 O O . GLY A 1 93 ? 6.404 3.932 -3.582 1.00 92.81 93 GLY A O 1
ATOM 689 N N . HIS A 1 94 ? 4.391 3.578 -2.662 1.00 93.81 94 HIS A N 1
ATOM 690 C CA . HIS A 1 94 ? 4.700 2.203 -2.258 1.00 93.81 94 HIS A CA 1
ATOM 691 C C . HIS A 1 94 ? 3.528 1.237 -2.414 1.00 93.81 94 HIS A C 1
ATOM 693 O O . HIS A 1 94 ? 2.376 1.637 -2.286 1.00 93.81 94 HIS A O 1
ATOM 699 N N . MET A 1 95 ? 3.816 -0.045 -2.651 1.00 95.62 95 MET A N 1
ATOM 700 C CA . MET A 1 95 ? 2.812 -1.111 -2.624 1.00 95.62 95 MET A CA 1
ATOM 701 C C . MET A 1 95 ? 3.203 -2.215 -1.647 1.00 95.62 95 MET A C 1
ATOM 703 O O . MET A 1 95 ? 4.366 -2.605 -1.550 1.00 95.62 95 MET A O 1
ATOM 707 N N . ALA A 1 96 ? 2.214 -2.738 -0.935 1.00 95.56 96 ALA A N 1
ATOM 708 C CA . ALA A 1 96 ? 2.387 -3.852 -0.013 1.00 95.56 96 ALA A CA 1
ATOM 709 C C . ALA A 1 96 ? 1.150 -4.752 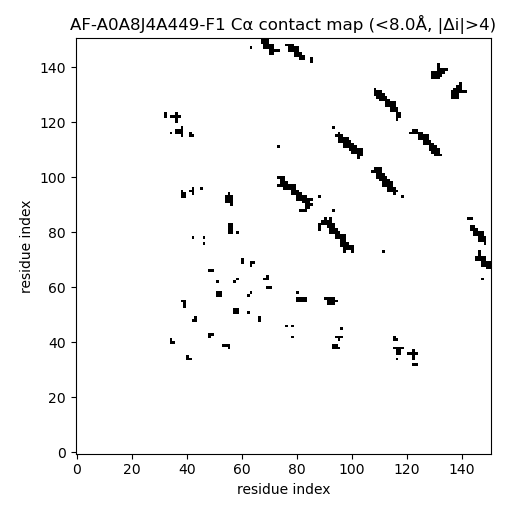-0.019 1.00 95.56 96 ALA A C 1
ATOM 711 O O . ALA A 1 96 ? 0.083 -4.362 -0.497 1.00 95.56 96 ALA A O 1
ATOM 712 N N . ILE A 1 97 ? 1.287 -5.949 0.540 1.00 97.06 97 ILE A N 1
ATOM 713 C CA . ILE A 1 97 ? 0.177 -6.882 0.732 1.00 97.06 97 ILE A CA 1
ATOM 714 C C . ILE A 1 97 ? -0.183 -6.915 2.202 1.00 97.06 97 ILE A C 1
ATOM 716 O O . ILE A 1 97 ? 0.672 -7.197 3.038 1.00 97.06 97 ILE A O 1
ATOM 720 N N . VAL A 1 98 ? -1.448 -6.651 2.517 1.00 95.81 98 VAL A N 1
ATOM 721 C CA . VAL A 1 98 ? -1.945 -6.750 3.889 1.00 95.81 98 VAL A CA 1
ATOM 722 C C . VAL A 1 98 ? -2.030 -8.219 4.288 1.00 95.81 98 VAL A C 1
ATOM 724 O O . VAL A 1 98 ? -2.707 -9.013 3.637 1.00 95.81 98 VAL A O 1
ATOM 727 N N . THR A 1 99 ? -1.362 -8.580 5.376 1.00 97.44 99 THR A N 1
ATOM 728 C CA . THR A 1 99 ? -1.383 -9.922 5.973 1.00 97.44 99 THR A CA 1
ATOM 729 C C . THR A 1 99 ? -2.218 -9.984 7.247 1.00 97.44 99 THR A C 1
ATOM 731 O O . THR A 1 99 ? -2.685 -11.059 7.611 1.00 97.44 99 THR A O 1
ATOM 734 N N . GLY A 1 100 ? -2.465 -8.844 7.893 1.00 94.56 100 GLY A N 1
ATOM 735 C CA . GLY A 1 100 ? -3.285 -8.738 9.097 1.00 94.56 100 GLY A CA 1
ATOM 736 C C . GLY A 1 100 ? -3.935 -7.365 9.193 1.00 94.56 100 GLY A C 1
ATOM 737 O O . GLY A 1 100 ? -3.348 -6.365 8.789 1.00 94.56 100 GLY A O 1
ATOM 738 N N . ALA A 1 101 ? -5.157 -7.301 9.712 1.00 90.81 101 ALA A N 1
ATOM 739 C CA . ALA A 1 101 ? -5.820 -6.039 10.005 1.00 90.81 101 ALA A CA 1
ATOM 740 C C . ALA A 1 101 ? -6.738 -6.203 11.216 1.00 90.81 101 ALA A C 1
ATOM 742 O O . ALA A 1 101 ? -7.550 -7.126 11.261 1.00 90.81 101 ALA A O 1
ATOM 743 N N . ALA A 1 102 ? -6.618 -5.297 12.179 1.00 89.88 102 ALA A N 1
ATOM 744 C CA . ALA A 1 102 ? -7.463 -5.240 13.361 1.00 89.88 102 ALA A CA 1
ATOM 745 C C . ALA A 1 102 ? -7.862 -3.790 13.639 1.00 89.88 102 ALA A C 1
ATOM 747 O O . ALA A 1 102 ? -7.027 -2.888 13.565 1.00 89.88 102 ALA A O 1
ATOM 748 N N . TYR A 1 103 ? -9.129 -3.572 13.981 1.00 83.44 103 TYR A N 1
ATOM 749 C CA . TYR A 1 103 ? -9.641 -2.263 14.371 1.00 83.44 103 TYR A CA 1
ATOM 750 C C . TYR A 1 103 ? -10.002 -2.266 15.851 1.00 83.44 103 TYR A C 1
ATOM 752 O O . TYR A 1 103 ? -10.834 -3.055 16.298 1.00 83.44 103 TYR A O 1
ATOM 760 N N . ASN A 1 104 ? -9.391 -1.367 16.615 1.00 83.50 104 ASN A N 1
ATOM 761 C CA . ASN A 1 104 ? -9.770 -1.134 17.998 1.00 83.50 104 ASN A CA 1
ATOM 762 C C . ASN A 1 104 ? -10.916 -0.114 18.032 1.00 83.50 104 ASN A C 1
ATOM 764 O O . ASN A 1 104 ? -10.705 1.069 17.772 1.00 83.50 104 ASN A O 1
ATOM 768 N N . GLY A 1 105 ? -12.125 -0.569 18.374 1.00 77.81 105 GLY A N 1
ATOM 769 C CA . GLY A 1 105 ? -13.315 0.284 18.446 1.00 77.81 105 GLY A CA 1
ATOM 770 C C . GLY A 1 105 ? -13.274 1.343 19.552 1.00 77.81 105 GLY A C 1
ATOM 771 O O . GLY A 1 105 ? -13.888 2.395 19.394 1.00 77.81 105 GLY A O 1
ATOM 772 N N . GLN A 1 106 ? -12.521 1.111 20.632 1.00 81.88 106 GLN A N 1
ATOM 773 C CA . GLN A 1 106 ? -12.387 2.060 21.742 1.00 81.88 106 GLN A CA 1
ATOM 774 C C . GLN A 1 106 ? -11.442 3.204 21.377 1.00 81.88 106 GLN A C 1
ATOM 776 O O . GLN A 1 106 ? -11.759 4.373 21.571 1.00 81.88 106 GLN A O 1
ATOM 781 N N . THR A 1 107 ? -10.279 2.869 20.817 1.00 78.94 107 THR A N 1
ATOM 782 C CA . THR A 1 107 ? -9.258 3.862 20.463 1.00 78.94 107 THR A CA 1
ATOM 783 C C . THR A 1 107 ? -9.408 4.383 19.033 1.00 78.94 107 THR A C 1
ATOM 785 O O . THR A 1 107 ? -8.715 5.324 18.653 1.00 78.94 107 THR A O 1
ATOM 788 N N . ARG A 1 108 ? -10.342 3.801 18.264 1.00 76.75 108 ARG A N 1
ATOM 789 C CA . ARG A 1 108 ? -10.675 4.099 16.860 1.00 76.75 108 ARG A CA 1
ATOM 790 C C . ARG A 1 108 ? -9.472 3.990 15.924 1.00 76.75 108 ARG A C 1
ATOM 792 O O . ARG A 1 108 ? -9.299 4.794 15.011 1.00 76.75 108 ARG A O 1
ATOM 799 N N . LYS A 1 109 ? -8.620 2.994 16.170 1.00 76.56 109 LYS A N 1
ATOM 800 C CA . LYS A 1 109 ? -7.311 2.847 15.523 1.00 76.56 109 LYS A CA 1
ATOM 801 C C . LYS A 1 109 ? -7.168 1.500 14.840 1.00 76.56 109 LYS A C 1
ATOM 803 O O . LYS A 1 109 ? -7.589 0.472 15.367 1.00 76.56 109 LYS A O 1
ATOM 808 N N . TRP A 1 110 ? -6.530 1.523 13.676 1.00 82.38 110 TRP A N 1
ATOM 809 C CA . TRP A 1 110 ? -6.147 0.321 12.950 1.00 82.38 110 TRP A CA 1
ATOM 810 C C . TRP A 1 110 ? -4.756 -0.154 13.369 1.00 82.38 110 TRP A C 1
ATOM 812 O O . TRP A 1 110 ? -3.835 0.643 13.565 1.00 82.38 110 TRP A O 1
ATOM 822 N N . THR A 1 111 ? -4.614 -1.470 13.463 1.00 87.06 111 THR A N 1
ATOM 823 C CA . THR A 1 111 ? -3.338 -2.181 13.394 1.00 87.06 111 THR A CA 1
ATOM 824 C C . THR A 1 111 ? -3.332 -2.977 12.100 1.00 87.06 111 THR A C 1
ATOM 826 O O . THR A 1 111 ? -4.242 -3.771 11.872 1.00 87.06 111 THR A O 1
ATOM 829 N N . ILE A 1 112 ? -2.354 -2.731 11.235 1.00 89.31 112 ILE A N 1
ATOM 830 C CA . ILE A 1 112 ? -2.275 -3.319 9.897 1.00 89.31 112 ILE A CA 1
ATOM 831 C C . ILE A 1 112 ? -0.901 -3.952 9.744 1.00 89.31 112 ILE A C 1
ATOM 833 O O . ILE A 1 112 ? 0.111 -3.264 9.823 1.00 89.31 112 ILE A O 1
ATOM 837 N N . ASP A 1 113 ? -0.871 -5.253 9.511 1.00 92.25 113 ASP A N 1
ATOM 838 C CA . ASP A 1 113 ? 0.335 -5.993 9.175 1.00 92.25 113 ASP A CA 1
ATOM 839 C C . ASP A 1 113 ? 0.428 -6.121 7.661 1.00 92.25 113 ASP A C 1
ATOM 841 O O . ASP A 1 113 ? -0.553 -6.472 6.999 1.00 92.25 113 ASP A O 1
ATOM 845 N N . VAL A 1 114 ? 1.605 -5.841 7.111 1.00 93.12 114 VAL A N 1
ATOM 846 C CA . VAL A 1 114 ? 1.884 -5.992 5.688 1.00 93.12 114 VAL A CA 1
ATOM 847 C C . VAL A 1 114 ? 3.151 -6.794 5.441 1.00 93.12 114 VAL A C 1
ATOM 849 O O . VAL A 1 114 ? 4.059 -6.846 6.273 1.00 93.12 114 VAL A O 1
ATOM 852 N N . ARG A 1 115 ? 3.232 -7.372 4.247 1.00 95.31 115 ARG A N 1
ATOM 853 C CA . ARG A 1 115 ? 4.472 -7.834 3.627 1.00 95.31 115 ARG A CA 1
ATOM 854 C C . ARG A 1 115 ? 4.784 -6.965 2.419 1.00 95.31 115 ARG A C 1
ATOM 856 O O . ARG A 1 115 ? 3.875 -6.552 1.695 1.00 95.31 115 ARG A O 1
ATOM 863 N N . HIS A 1 116 ? 6.057 -6.658 2.220 1.00 92.69 116 HIS A N 1
ATOM 864 C CA . HIS A 1 116 ? 6.499 -5.771 1.151 1.00 92.69 116 HIS A CA 1
ATOM 865 C C . HIS A 1 116 ? 7.945 -6.045 0.737 1.00 92.69 116 HIS A C 1
ATOM 867 O O . HIS A 1 116 ? 8.679 -6.736 1.437 1.00 92.69 116 HIS A O 1
ATOM 873 N N . VAL A 1 117 ? 8.334 -5.457 -0.392 1.00 93.25 117 VAL A N 1
ATOM 874 C CA . VAL A 1 117 ? 9.687 -5.462 -0.969 1.00 93.25 117 VAL A CA 1
ATOM 875 C C . VAL A 1 117 ? 10.035 -4.033 -1.373 1.00 93.25 117 VAL A C 1
ATOM 877 O O . VAL A 1 117 ? 9.129 -3.241 -1.619 1.00 93.25 117 VAL A O 1
ATOM 880 N N . ASN A 1 118 ? 11.321 -3.701 -1.458 1.00 90.25 118 ASN A N 1
ATOM 881 C CA . ASN A 1 118 ? 11.856 -2.400 -1.863 1.00 90.25 118 ASN A CA 1
ATOM 882 C C . ASN A 1 118 ? 11.352 -1.235 -1.009 1.00 90.25 118 ASN A C 1
ATOM 884 O O . ASN A 1 118 ? 10.826 -0.236 -1.494 1.00 90.25 118 ASN A O 1
ATOM 888 N N . TRP A 1 119 ? 11.517 -1.379 0.299 1.00 83.62 119 TRP A N 1
ATOM 889 C CA . TRP A 1 119 ? 11.378 -0.266 1.228 1.00 83.62 119 TRP A CA 1
ATOM 890 C C . TRP A 1 119 ? 12.749 0.069 1.786 1.00 83.62 119 TRP A C 1
ATOM 892 O O . TRP A 1 119 ? 13.469 -0.831 2.220 1.00 83.62 119 TRP A O 1
ATOM 902 N N . ASN A 1 120 ? 13.124 1.348 1.750 1.00 78.44 120 ASN A N 1
ATOM 903 C CA . ASN A 1 120 ? 14.474 1.808 2.095 1.00 78.44 120 ASN A CA 1
ATOM 904 C C . ASN A 1 120 ? 15.588 1.033 1.354 1.00 78.44 120 ASN A C 1
ATOM 906 O O . ASN A 1 120 ? 16.642 0.766 1.923 1.00 78.44 120 ASN A O 1
ATOM 910 N N . GLY A 1 121 ? 15.341 0.631 0.100 1.00 78.19 121 GLY A N 1
ATOM 911 C CA . GLY A 1 121 ? 16.298 -0.118 -0.726 1.00 78.19 121 GLY A CA 1
ATOM 912 C C . GLY A 1 121 ? 16.440 -1.603 -0.377 1.00 78.19 121 GLY A C 1
ATOM 913 O O . GLY A 1 121 ? 17.308 -2.275 -0.927 1.00 78.19 121 GLY A O 1
ATOM 914 N N . ASN A 1 122 ? 15.609 -2.141 0.521 1.00 82.88 122 ASN A N 1
ATOM 915 C CA . ASN A 1 122 ? 15.669 -3.552 0.880 1.00 82.88 122 ASN A CA 1
ATOM 916 C C . ASN A 1 122 ? 14.888 -4.420 -0.115 1.00 82.88 122 ASN A C 1
ATOM 918 O O . ASN A 1 122 ? 13.663 -4.340 -0.179 1.00 82.88 122 ASN A O 1
ATOM 922 N N . CYS A 1 123 ? 15.596 -5.268 -0.856 1.00 88.44 123 CYS A N 1
ATOM 923 C CA . CYS A 1 123 ? 15.030 -6.105 -1.915 1.00 88.44 123 CYS A CA 1
ATOM 924 C C . CYS A 1 123 ? 14.450 -7.445 -1.417 1.00 88.44 123 CYS A C 1
ATOM 926 O O . CYS A 1 123 ? 13.852 -8.185 -2.185 1.00 88.44 123 CYS A O 1
ATOM 928 N N . GLY A 1 124 ? 14.586 -7.770 -0.127 1.00 88.00 124 GLY A N 1
ATOM 929 C CA . GLY A 1 124 ? 13.916 -8.937 0.455 1.00 88.00 124 GLY A CA 1
ATOM 930 C C . GLY A 1 124 ? 12.432 -8.690 0.747 1.00 88.00 124 GLY A C 1
ATOM 931 O O . GLY A 1 124 ? 11.983 -7.547 0.823 1.00 88.00 124 GLY A O 1
ATOM 932 N N . GLU A 1 1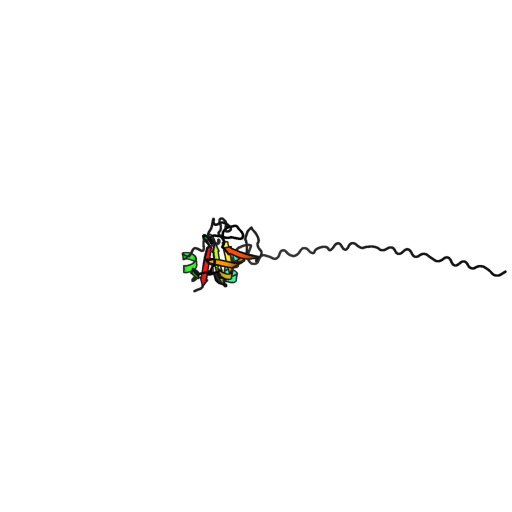25 ? 11.669 -9.765 0.958 1.00 91.12 125 GLU A N 1
ATOM 933 C CA . GLU A 1 125 ? 10.313 -9.672 1.512 1.00 91.12 125 GLU A CA 1
ATOM 934 C C . GLU A 1 125 ? 10.381 -9.456 3.032 1.00 91.12 125 GLU A C 1
ATOM 936 O O . GLU A 1 125 ? 10.867 -10.320 3.763 1.00 91.12 125 GLU A O 1
ATOM 941 N N . HIS A 1 126 ? 9.843 -8.336 3.524 1.00 88.75 126 HIS A N 1
ATOM 942 C CA . HIS A 1 126 ? 9.880 -7.969 4.946 1.00 88.75 126 HIS A CA 1
ATOM 943 C C . HIS A 1 126 ? 8.484 -7.757 5.525 1.00 88.75 126 HIS A C 1
ATOM 945 O O . HIS A 1 126 ? 7.589 -7.286 4.817 1.00 88.75 126 HIS A O 1
ATOM 951 N N . PRO A 1 127 ? 8.261 -8.130 6.797 1.00 90.81 127 PRO A N 1
ATOM 952 C CA . PRO A 1 127 ? 7.061 -7.745 7.515 1.00 90.81 127 PRO A CA 1
ATOM 953 C C . PRO A 1 127 ? 7.173 -6.300 8.012 1.00 90.81 127 PRO A C 1
ATOM 955 O O . PRO A 1 127 ? 8.225 -5.875 8.488 1.00 90.81 127 PRO A O 1
ATOM 958 N N . LEU A 1 128 ? 6.060 -5.574 7.980 1.00 86.94 128 LEU A N 1
ATOM 959 C CA . LEU A 1 128 ? 5.931 -4.264 8.610 1.00 86.94 128 LEU A CA 1
ATOM 960 C C . LEU A 1 128 ? 4.559 -4.152 9.267 1.00 86.94 128 LEU A C 1
ATOM 962 O O . LEU A 1 128 ? 3.548 -4.526 8.677 1.00 86.94 128 LEU A O 1
ATOM 966 N N . ARG A 1 129 ? 4.531 -3.627 10.490 1.00 87.00 129 ARG A N 1
ATOM 967 C CA . ARG A 1 129 ? 3.302 -3.364 11.237 1.00 87.00 129 ARG A CA 1
ATOM 968 C C . ARG A 1 12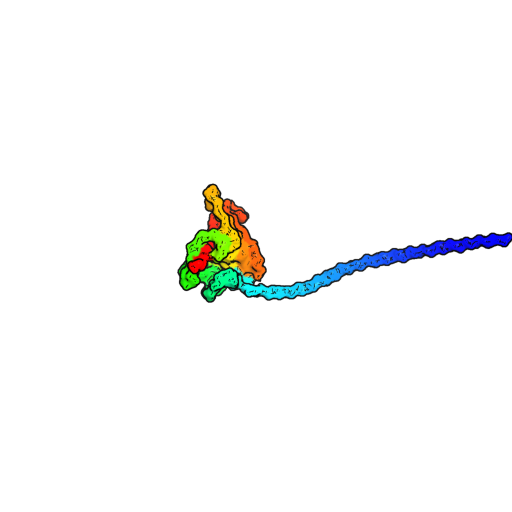9 ? 3.059 -1.864 11.318 1.00 87.00 129 ARG A C 1
ATOM 970 O O . ARG A 1 129 ? 3.909 -1.116 11.797 1.00 87.00 129 ARG A O 1
ATOM 977 N N . PHE A 1 130 ? 1.873 -1.442 10.908 1.00 79.44 130 PHE A N 1
ATOM 978 C CA . PHE A 1 130 ? 1.351 -0.099 11.109 1.00 79.44 130 PHE A CA 1
ATOM 979 C C . PHE A 1 130 ? 0.403 -0.100 12.303 1.00 79.44 130 PHE A C 1
ATOM 981 O O . PHE A 1 130 ? -0.677 -0.679 12.241 1.00 79.44 130 PHE A O 1
ATOM 988 N N . THR A 1 131 ? 0.790 0.570 13.382 1.00 71.62 131 THR A N 1
ATOM 989 C CA . THR A 1 131 ? -0.089 0.942 14.495 1.00 71.62 131 THR A CA 1
ATOM 990 C C . THR A 1 131 ? -0.395 2.433 14.370 1.00 71.62 131 THR A C 1
ATOM 992 O O . THR A 1 131 ? 0.514 3.262 14.298 1.00 71.62 131 THR A O 1
ATOM 995 N N . GLY A 1 132 ? -1.668 2.811 14.261 1.00 59.44 132 GLY A N 1
ATOM 996 C CA . GLY A 1 132 ? -2.041 4.229 14.254 1.00 59.44 132 GLY A CA 1
ATOM 997 C C . GLY A 1 132 ? -2.290 4.732 15.673 1.00 59.44 132 GLY A C 1
ATOM 998 O O . GLY A 1 132 ? -3.203 4.205 16.289 1.00 59.44 132 GLY A O 1
ATOM 999 N N . ALA A 1 133 ? -1.531 5.717 16.194 1.00 42.75 133 ALA A N 1
ATOM 1000 C CA . ALA A 1 133 ? -1.805 6.392 17.478 1.00 42.75 133 ALA A CA 1
ATOM 1001 C C . ALA A 1 133 ? -1.000 7.690 17.836 1.00 42.75 133 ALA A C 1
ATOM 1003 O O . ALA A 1 133 ? -0.781 7.899 19.011 1.00 42.75 133 ALA A O 1
ATOM 1004 N N . SER A 1 134 ? -0.637 8.601 16.909 1.00 34.38 134 SER A N 1
ATOM 1005 C CA . SER A 1 134 ? 0.219 9.821 17.123 1.00 34.38 134 SER A CA 1
ATOM 1006 C C . SER A 1 134 ? 1.581 9.672 17.867 1.00 34.38 134 SER A C 1
ATOM 1008 O O . SER A 1 134 ? 1.570 9.589 19.085 1.00 34.38 134 SER A O 1
ATOM 1010 N N . GLY A 1 135 ? 2.729 9.778 17.144 1.00 33.19 135 GLY A N 1
ATOM 1011 C CA . GLY A 1 135 ? 4.120 9.532 17.652 1.00 33.19 135 GLY A CA 1
ATOM 1012 C C . GLY A 1 135 ? 4.995 8.296 17.203 1.00 33.19 135 GLY A C 1
ATOM 1013 O O . GLY A 1 135 ? 5.594 7.648 18.040 1.00 33.19 135 GLY A O 1
ATOM 1014 N N . MET A 1 136 ? 5.167 7.978 15.902 1.00 43.44 136 MET A N 1
ATOM 1015 C CA . MET A 1 136 ? 6.290 7.187 15.306 1.00 43.44 136 MET A CA 1
ATOM 1016 C C . MET A 1 136 ? 6.638 5.813 15.950 1.00 43.44 136 MET A C 1
ATOM 1018 O O . MET A 1 136 ? 7.386 5.751 16.905 1.00 43.44 136 MET A O 1
ATOM 1022 N N . ALA A 1 137 ? 6.168 4.685 15.402 1.00 46.47 137 ALA A N 1
ATOM 1023 C CA . ALA A 1 137 ? 5.452 3.674 16.224 1.00 46.47 137 ALA A CA 1
ATOM 1024 C C . ALA A 1 137 ? 3.997 4.107 16.488 1.00 46.47 137 ALA A C 1
ATOM 1026 O O . ALA A 1 137 ? 3.132 3.312 16.847 1.00 46.47 137 ALA A O 1
ATOM 1027 N N . ASP A 1 138 ? 3.728 5.319 16.015 1.00 41.78 138 ASP A N 1
ATOM 1028 C CA . ASP A 1 138 ? 2.498 5.820 15.488 1.00 41.78 138 ASP A CA 1
ATOM 1029 C C . ASP A 1 138 ? 2.643 6.335 14.050 1.00 41.78 138 ASP A C 1
ATOM 1031 O O . ASP A 1 138 ? 3.332 7.320 13.743 1.00 41.78 138 ASP A O 1
ATOM 1035 N N . TRP A 1 139 ? 1.869 5.731 13.166 1.00 45.59 139 TRP A N 1
ATOM 1036 C CA . TRP A 1 139 ? 1.502 6.338 11.896 1.00 45.59 139 TRP A CA 1
ATOM 1037 C C . TRP A 1 139 ? 0.105 6.925 12.079 1.00 45.59 139 TRP A C 1
ATOM 1039 O O . TRP A 1 139 ? -0.905 6.302 11.776 1.00 45.59 139 TRP A O 1
ATOM 1049 N N . GLY A 1 140 ? 0.062 8.108 12.700 1.00 39.81 140 GLY A N 1
ATOM 1050 C CA . GLY A 1 140 ? -1.166 8.763 13.159 1.00 39.81 140 GLY A CA 1
ATOM 1051 C C . GLY A 1 140 ? -2.145 9.183 12.065 1.00 39.81 140 GLY A C 1
ATOM 1052 O O . GLY A 1 140 ? -3.278 9.471 12.402 1.00 39.81 140 GLY A O 1
ATOM 1053 N N . ASN A 1 141 ? -1.762 9.168 10.788 1.00 50.84 141 ASN A N 1
ATOM 1054 C CA . ASN A 1 141 ? -2.688 9.299 9.669 1.00 50.84 141 ASN A CA 1
ATOM 1055 C C . ASN A 1 141 ? -2.147 8.420 8.545 1.00 50.84 141 ASN A C 1
ATOM 1057 O O . ASN A 1 141 ? -1.050 8.674 8.053 1.00 50.84 141 ASN A O 1
ATOM 1061 N N . LEU A 1 142 ? -2.891 7.389 8.150 1.00 66.31 142 LEU A N 1
ATOM 1062 C CA . LEU A 1 142 ? -2.684 6.591 6.936 1.00 66.31 142 LEU A CA 1
ATOM 1063 C C . LEU A 1 142 ? -2.912 7.467 5.679 1.00 66.31 142 LEU A C 1
ATOM 1065 O O . LEU A 1 142 ? -3.727 7.157 4.816 1.00 66.31 142 LEU A O 1
ATOM 1069 N N . ASP A 1 143 ? -2.251 8.623 5.625 1.00 71.81 143 ASP A N 1
ATOM 1070 C CA . ASP A 1 143 ? -2.442 9.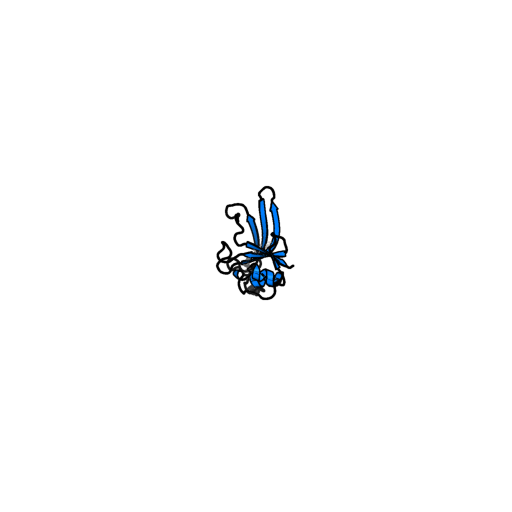664 4.626 1.00 71.81 143 ASP A CA 1
ATOM 1071 C C . ASP A 1 143 ? -1.900 9.199 3.275 1.00 71.81 143 ASP A C 1
ATOM 1073 O O . ASP A 1 143 ? -0.747 8.767 3.152 1.00 71.81 143 ASP A O 1
ATOM 1077 N N . GLY A 1 144 ? -2.771 9.261 2.272 1.00 80.25 144 GLY A N 1
ATOM 1078 C CA . GLY A 1 144 ? -2.537 8.692 0.951 1.00 80.25 144 GLY A CA 1
ATOM 1079 C C . GLY A 1 144 ? -2.379 7.170 0.938 1.00 80.25 144 GLY A C 1
ATOM 1080 O O . GLY A 1 144 ? -1.840 6.644 -0.031 1.00 80.25 144 GLY A O 1
ATOM 1081 N N . VAL A 1 145 ? -2.793 6.451 1.991 1.00 88.56 145 VAL A N 1
ATOM 1082 C CA . VAL A 1 145 ? -2.831 4.983 1.983 1.00 88.56 145 VAL A CA 1
ATOM 1083 C C . VAL A 1 145 ? -4.228 4.514 1.601 1.00 88.56 145 VAL A C 1
ATOM 1085 O O . VAL A 1 145 ? -5.230 4.849 2.236 1.00 88.56 145 VAL A O 1
ATOM 1088 N N . ASN A 1 146 ? -4.282 3.688 0.568 1.00 92.50 146 ASN A N 1
ATOM 1089 C CA . ASN A 1 146 ? -5.500 3.134 0.008 1.00 92.50 146 ASN A CA 1
ATOM 1090 C C . ASN A 1 146 ? -5.402 1.607 -0.004 1.00 92.50 146 ASN A C 1
ATOM 1092 O O . ASN A 1 146 ? -4.339 1.053 -0.279 1.00 92.50 146 ASN A O 1
ATOM 1096 N N . PHE A 1 147 ? -6.507 0.922 0.283 1.00 94.56 147 PHE A N 1
ATOM 1097 C CA . PHE A 1 147 ? -6.565 -0.540 0.291 1.00 94.56 147 PHE A CA 1
ATOM 1098 C C . PHE A 1 147 ? -7.523 -1.010 -0.781 1.00 94.56 147 PHE A C 1
ATOM 1100 O O . PHE A 1 147 ? -8.650 -0.522 -0.855 1.00 94.56 147 PHE A O 1
ATOM 1107 N N . TYR A 1 148 ? -7.083 -1.969 -1.585 1.00 96.69 148 TYR A N 1
ATOM 1108 C CA . TYR A 1 148 ? -7.834 -2.447 -2.729 1.00 96.69 148 TYR A CA 1
ATOM 1109 C C . TYR A 1 148 ? -8.027 -3.954 -2.685 1.00 96.69 148 TYR A C 1
ATOM 1111 O O . TYR A 1 148 ? -7.101 -4.710 -2.381 1.00 96.69 148 TYR A O 1
ATOM 1119 N N . PHE A 1 149 ? -9.231 -4.392 -3.030 1.00 95.06 149 PHE A N 1
ATOM 1120 C CA . PHE A 1 149 ? -9.577 -5.800 -3.165 1.00 95.06 149 PHE A CA 1
ATOM 1121 C C . PHE A 1 149 ? -10.177 -6.060 -4.540 1.00 95.06 149 PHE A C 1
ATOM 1123 O O . PHE A 1 149 ? -10.881 -5.205 -5.073 1.00 95.06 149 PHE A O 1
ATOM 1130 N N . ARG A 1 150 ? -9.902 -7.230 -5.114 1.00 95.12 150 ARG A N 1
ATOM 1131 C CA . ARG A 1 150 ? -10.457 -7.616 -6.411 1.00 95.12 150 ARG A CA 1
ATOM 1132 C C . ARG A 1 150 ? -11.959 -7.885 -6.282 1.00 95.12 150 ARG A C 1
ATOM 1134 O O . ARG A 1 150 ? -12.354 -8.578 -5.350 1.00 95.12 150 ARG A O 1
ATOM 1141 N N . ARG A 1 151 ? -12.768 -7.308 -7.172 1.00 88.56 151 ARG A N 1
ATOM 1142 C CA . ARG A 1 151 ? -14.210 -7.585 -7.259 1.00 88.56 151 ARG A CA 1
ATOM 1143 C C . ARG A 1 151 ? -14.474 -9.065 -7.510 1.00 88.56 151 ARG A C 1
ATOM 1145 O O . ARG A 1 151 ? -13.660 -9.685 -8.233 1.00 88.56 151 ARG A O 1
#

Foldseek 3Di:
DDDDDDDDDDDDDDDDDPDDPPPPPDPDPPPPLPQNQAQVSVLCVLQVQDDFDRFLQRCPQVVCVVSQKHWDPDDAQWKKGAHEPDDQQHRRTGIWGWHHWDADPVLRWIKTKTWGGNGVHHGDTDIDIATDDPDDVHPVDSPRITIIDGD

InterPro domains:
  IPR007921 CHAP do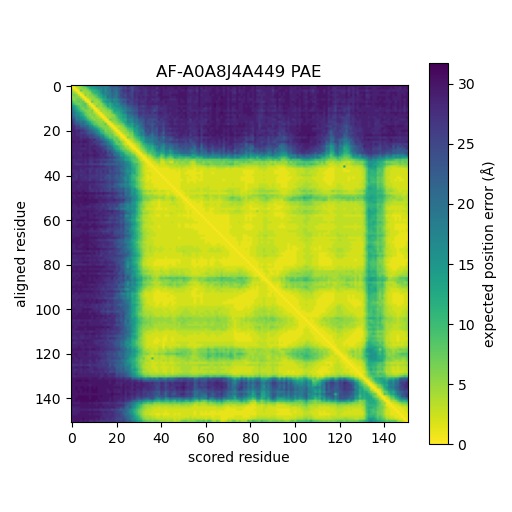main [PF05257] (35-108)
  IPR007921 CHAP domain [PS50911] (14-149)
  IPR038765 Papain-like cysteine peptidase superfamily [SSF54001] (35-127)

Organism: NCBI:txid65505

Mean predicted aligned error: 12.39 Å

Secondary structure (DSSP, 8-state):
---------------------------------TTTT-HHHHHHHHH---S--SSGGG--HHHHHHTTEEEES--TTPEEEE-TTSTTTTTT-EEEEEEEEEEETTTTEEEEEEEES-BTTB-S-EEEEEE-SSSSS-----TTEEEEEE-

pLDDT: mean 78.34, std 19.37, range [33.19, 97.69]

Solvent-accessible surface area (backbone atoms only — not comparable to full-atom values): 9031 Å² total; per-residue (Å²): 142,82,83,86,81,85,78,83,81,81,83,81,84,83,81,81,79,82,75,79,80,77,78,76,75,71,81,73,74,81,74,77,50,94,40,74,54,27,17,49,50,42,42,24,74,78,67,70,59,74,83,79,62,90,40,30,48,56,61,38,72,67,55,34,42,79,71,47,26,40,83,50,77,79,39,58,77,18,42,35,34,25,33,45,72,28,94,92,26,41,83,45,16,31,29,26,36,24,69,36,52,47,73,40,81,88,79,71,28,50,38,37,30,29,41,36,27,39,60,98,80,37,50,56,83,43,81,47,77,46,39,39,66,66,74,73,93,16,53,60,65,72,65,59,54,45,28,32,39,74,114

Nearest PDB structures (foldseek):
  3f75-assembly1_A  TM=4.402E-01  e=3.179E-01  Toxoplasma gondii RH
  5a24-assembly1_A  TM=4.581E-01  e=1.331E+00  Dionaea muscipula
  8jvz-assembly2_B  TM=4.606E-01  e=7.780E-01  synthetic construct
  3pdf-assembly1_A  TM=3.249E-01  e=5.124E-01  Homo sapiens
  6euh-assembly2_B  TM=3.063E-01  e=2.277E+00  Bacteroides thetaiotaomicron VPI-5482

Radius of gyration: 29.97 Å; Cα contacts (8 Å, |Δi|>4): 259; chains: 1; bounding box: 91×70×61 Å